Protein AF-A0A952MH93-F1 (afdb_monomer_lite)

Sequence (123 aa):
MKQVILFLSLALACGLLFTNIYNSMIDAKSWGTDIPGSIETAREYFKAVNPGNFFRIFSPNNQVLALVALVLFWKSSLSVRIYLGITLELYVLSELFTFAYFYPRNDIMFKNSLTDIDAIRKA

pLDDT: mean 95.48, std 2.48, range [84.44, 98.62]

Radius of gyration: 17.9 Å; chains: 1; bounding box: 36×24×52 Å

Foldseek 3Di:
DLVVLVVVLVVLVVVVVVVVVCCVPPVVVQCQPDPPVSLVVVLVVPVVPDVVVVCVPSLVVSLVSLVSSLVVCVVPDPVSNVVSVVVSVVSVVVVVCCVVPVPVLCCQRHPDDSPPRVSNNVD

Structure (mmCIF, N/CA/C/O backbone):
data_AF-A0A952MH93-F1
#
_entry.id   AF-A0A952MH93-F1
#
loop_
_atom_site.group_PDB
_atom_site.id
_atom_site.type_symbol
_atom_site.label_atom_id
_atom_site.label_alt_id
_atom_site.label_comp_id
_atom_site.label_asym_id
_atom_site.label_entity_id
_atom_site.label_seq_id
_atom_site.pdbx_PDB_ins_code
_atom_site.Cartn_x
_atom_site.Cartn_y
_atom_site.Cartn_z
_atom_site.occupancy
_atom_site.B_iso_or_equiv
_atom_site.auth_seq_id
_atom_site.auth_comp_id
_atom_site.auth_asym_id
_atom_site.auth_atom_id
_atom_site.pdbx_PDB_model_num
ATOM 1 N N . MET A 1 1 ? -15.213 -7.795 20.558 1.00 84.44 1 MET A N 1
ATOM 2 C CA . MET A 1 1 ? -15.491 -7.464 19.138 1.00 84.44 1 MET A CA 1
ATOM 3 C C . MET A 1 1 ? -14.754 -6.213 18.654 1.00 84.44 1 MET A C 1
ATOM 5 O O . MET A 1 1 ? -13.941 -6.351 17.758 1.00 84.44 1 MET A O 1
ATOM 9 N N . LYS A 1 2 ? -14.921 -5.022 19.257 1.00 91.94 2 LYS A N 1
ATOM 10 C CA 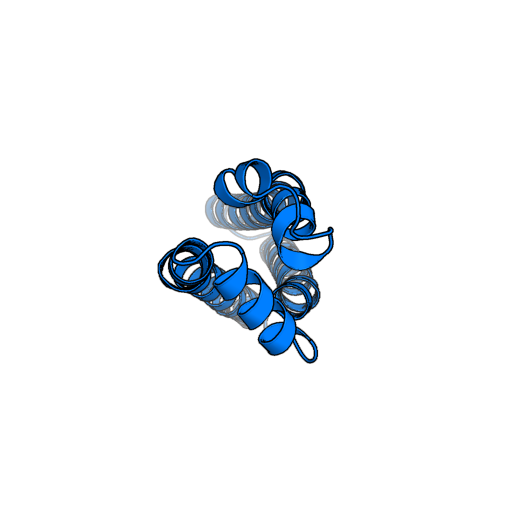. LYS A 1 2 ? -14.213 -3.799 18.799 1.00 91.94 2 LYS A CA 1
ATOM 11 C C . LYS A 1 2 ? -12.675 -3.897 18.751 1.00 91.94 2 LYS A C 1
ATOM 13 O O . LYS A 1 2 ? -12.066 -3.402 17.815 1.00 91.94 2 LYS A O 1
ATOM 18 N N . GLN A 1 3 ? -12.050 -4.587 19.711 1.00 95.88 3 GLN A N 1
ATOM 19 C CA . GLN A 1 3 ? -10.599 -4.837 19.700 1.00 95.88 3 GLN A CA 1
ATOM 20 C C . GLN A 1 3 ? -10.160 -5.724 18.527 1.00 95.88 3 GLN A C 1
ATOM 22 O O . GLN A 1 3 ? -9.091 -5.506 17.978 1.00 95.88 3 GLN A O 1
ATOM 27 N N . VAL A 1 4 ? -10.993 -6.684 18.110 1.00 97.25 4 VAL A N 1
A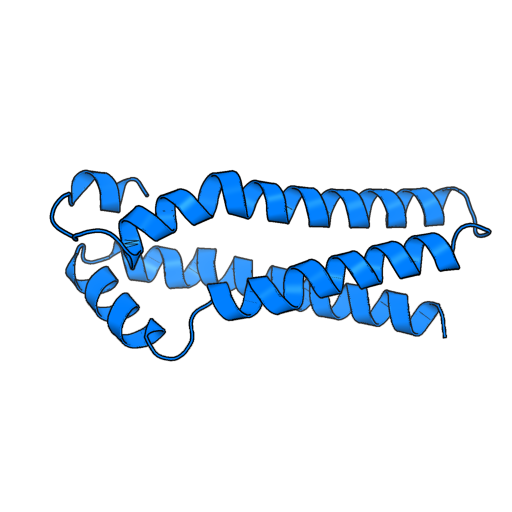TOM 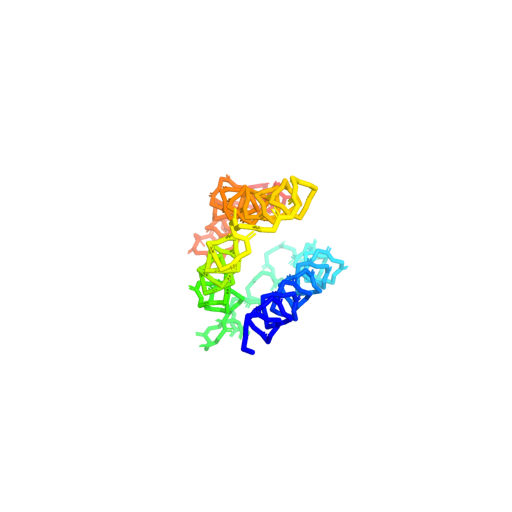28 C CA . VAL A 1 4 ? -10.694 -7.548 16.958 1.00 97.25 4 VAL A CA 1
ATOM 29 C C . VAL A 1 4 ? -10.624 -6.711 15.684 1.00 97.25 4 VAL A C 1
ATOM 31 O O . VAL A 1 4 ? -9.679 -6.854 14.925 1.00 97.25 4 VAL A O 1
ATOM 34 N N . ILE A 1 5 ? -11.562 -5.779 15.490 1.00 96.69 5 ILE A N 1
ATOM 35 C CA . ILE A 1 5 ? -11.560 -4.861 14.337 1.00 96.69 5 ILE A CA 1
ATOM 36 C C . ILE A 1 5 ? -10.303 -3.986 14.331 1.00 96.69 5 ILE A C 1
ATOM 38 O O . ILE A 1 5 ? -9.657 -3.849 13.296 1.00 96.69 5 ILE A O 1
ATOM 42 N N . LEU A 1 6 ? -9.920 -3.450 15.495 1.00 97.31 6 LEU A N 1
ATOM 43 C CA . LEU A 1 6 ? -8.686 -2.679 15.637 1.00 97.31 6 LEU A CA 1
ATOM 44 C C . LEU A 1 6 ? -7.449 -3.507 15.254 1.00 97.31 6 LEU A C 1
ATOM 46 O O . LEU A 1 6 ? -6.630 -3.051 14.461 1.00 97.31 6 LEU A O 1
ATOM 50 N N . PHE A 1 7 ? -7.323 -4.728 15.778 1.00 97.88 7 PHE A N 1
ATOM 51 C CA . PHE A 1 7 ? -6.184 -5.594 15.467 1.00 97.88 7 PHE A CA 1
ATOM 52 C C . PHE A 1 7 ? -6.176 -6.078 14.014 1.00 97.88 7 PHE A C 1
ATOM 54 O O . PHE A 1 7 ? -5.101 -6.213 13.439 1.00 97.88 7 PHE A O 1
ATOM 61 N N . LEU A 1 8 ? -7.343 -6.283 13.396 1.00 97.75 8 LEU A N 1
ATOM 62 C CA . LEU A 1 8 ? -7.442 -6.593 11.968 1.00 97.75 8 LEU A CA 1
ATOM 63 C C . LEU A 1 8 ? -6.955 -5.427 11.103 1.00 97.75 8 LEU A C 1
ATOM 65 O O . LEU A 1 8 ? -6.177 -5.652 10.179 1.00 97.75 8 LEU A O 1
ATOM 69 N N . SER A 1 9 ? -7.360 -4.192 11.425 1.00 97.62 9 SER A N 1
ATOM 70 C CA . SER A 1 9 ? -6.837 -3.000 10.744 1.00 97.62 9 SER A CA 1
ATOM 71 C C . SER A 1 9 ? -5.320 -2.899 10.909 1.00 97.62 9 SER A C 1
ATOM 73 O O . SER A 1 9 ? -4.600 -2.742 9.929 1.00 97.62 9 SER A O 1
ATOM 75 N N . LEU A 1 10 ? -4.809 -3.093 12.129 1.00 97.06 10 LEU A N 1
ATOM 76 C CA . LEU A 1 10 ? -3.371 -3.048 12.386 1.00 97.06 10 LEU A CA 1
ATOM 77 C C . LEU A 1 10 ? -2.601 -4.112 11.587 1.00 97.06 10 LEU A C 1
ATOM 79 O O . LEU A 1 10 ? -1.586 -3.798 10.971 1.00 97.06 10 LEU A O 1
ATOM 83 N N . ALA A 1 11 ? -3.089 -5.354 11.557 1.00 97.75 11 ALA A N 1
ATOM 84 C CA . ALA A 1 11 ? -2.454 -6.439 10.814 1.00 97.75 11 ALA A CA 1
ATOM 85 C C . ALA A 1 11 ? -2.407 -6.151 9.304 1.00 97.75 11 ALA A C 1
ATOM 87 O O . ALA A 1 11 ? -1.365 -6.332 8.671 1.00 97.75 11 ALA A O 1
ATOM 88 N N . LEU A 1 12 ? -3.508 -5.648 8.731 1.00 97.44 12 LEU A N 1
ATOM 89 C CA . LEU A 1 12 ? -3.550 -5.241 7.325 1.00 97.44 12 LEU A CA 1
ATOM 90 C C . LEU A 1 12 ? -2.611 -4.069 7.042 1.00 97.44 12 LEU A C 1
ATOM 92 O O . LEU A 1 12 ? -1.890 -4.096 6.046 1.00 97.44 12 LEU A O 1
ATOM 96 N N . ALA A 1 13 ? -2.565 -3.074 7.927 1.00 97.12 13 ALA A N 1
ATOM 97 C CA . ALA A 1 13 ? -1.650 -1.948 7.805 1.00 97.12 13 ALA A CA 1
ATOM 98 C C . ALA A 1 13 ? -0.180 -2.387 7.815 1.00 97.12 13 ALA A C 1
ATOM 100 O O . ALA A 1 13 ? 0.604 -1.905 7.000 1.00 97.12 13 ALA A O 1
ATOM 101 N N . CYS A 1 14 ? 0.193 -3.340 8.676 1.00 97.12 14 CYS A N 1
ATOM 102 C CA . CYS A 1 14 ? 1.528 -3.934 8.661 1.00 97.12 14 CYS A CA 1
ATOM 103 C C . CYS A 1 14 ? 1.821 -4.634 7.326 1.00 97.12 14 CYS A C 1
ATOM 105 O O . CYS A 1 14 ? 2.895 -4.433 6.764 1.00 97.12 14 CYS A O 1
ATOM 107 N N . GLY A 1 15 ? 0.874 -5.405 6.783 1.00 96.12 15 GLY A N 1
ATOM 108 C CA . GLY A 1 15 ? 1.023 -6.041 5.469 1.00 96.12 15 GLY A CA 1
ATOM 109 C C . GLY A 1 15 ? 1.245 -5.031 4.337 1.00 96.12 15 GLY A C 1
ATOM 110 O O . GLY A 1 15 ? 2.169 -5.183 3.534 1.00 96.12 15 GLY A O 1
ATOM 111 N N . LEU A 1 16 ? 0.448 -3.959 4.309 1.00 96.50 16 LEU A N 1
ATOM 112 C CA . LEU A 1 16 ? 0.604 -2.850 3.361 1.00 96.50 16 LEU A CA 1
ATOM 113 C C . LEU A 1 16 ? 1.972 -2.166 3.512 1.00 96.50 16 LEU A C 1
ATOM 115 O O . LEU A 1 16 ? 2.638 -1.891 2.514 1.00 96.50 16 LEU A O 1
ATOM 119 N N . LEU A 1 17 ? 2.419 -1.924 4.748 1.00 95.69 17 LEU A N 1
ATOM 120 C CA . LEU A 1 17 ? 3.718 -1.315 5.031 1.00 95.69 17 LEU A CA 1
ATOM 121 C C . LEU A 1 17 ? 4.874 -2.193 4.537 1.00 95.69 17 LEU A C 1
ATOM 123 O O . LEU A 1 17 ? 5.728 -1.709 3.797 1.00 95.69 17 LEU A O 1
ATOM 127 N N . PHE A 1 18 ? 4.896 -3.479 4.894 1.00 96.50 18 PHE A N 1
ATOM 128 C CA . PHE A 1 18 ? 5.971 -4.385 4.479 1.00 96.50 18 PHE A CA 1
ATOM 129 C C . PHE A 1 18 ? 6.021 -4.576 2.963 1.00 96.50 18 PHE A C 1
ATOM 131 O O . PHE A 1 18 ? 7.113 -4.635 2.403 1.00 96.50 18 PHE A O 1
ATOM 138 N N . THR A 1 19 ? 4.867 -4.589 2.290 1.00 94.88 19 THR A N 1
ATOM 139 C CA . THR A 1 19 ? 4.810 -4.634 0.821 1.00 94.88 19 THR A CA 1
ATOM 140 C C . THR A 1 19 ? 5.456 -3.388 0.209 1.00 94.88 19 THR A C 1
ATOM 142 O O . THR A 1 19 ? 6.259 -3.497 -0.711 1.00 94.88 19 THR A O 1
ATOM 145 N N . ASN A 1 20 ? 5.181 -2.198 0.753 1.00 94.56 20 ASN A N 1
ATOM 146 C CA . ASN A 1 20 ? 5.819 -0.962 0.288 1.00 94.56 20 ASN A CA 1
ATOM 147 C C . ASN A 1 20 ? 7.330 -0.936 0.554 1.00 94.56 20 ASN A C 1
ATOM 149 O O . ASN A 1 20 ? 8.093 -0.480 -0.299 1.00 94.56 20 ASN A O 1
ATOM 153 N N . ILE A 1 21 ? 7.773 -1.442 1.710 1.00 96.25 21 ILE A N 1
ATOM 154 C CA . ILE A 1 21 ? 9.202 -1.563 2.032 1.00 96.25 21 ILE A CA 1
ATOM 155 C C . ILE A 1 21 ? 9.886 -2.497 1.034 1.00 96.25 21 ILE A C 1
ATOM 157 O O . ILE A 1 21 ? 10.907 -2.123 0.460 1.00 96.25 21 ILE A O 1
ATOM 161 N N . TYR A 1 22 ? 9.307 -3.674 0.786 1.00 96.31 22 TYR A N 1
ATOM 162 C CA . TYR A 1 22 ? 9.830 -4.628 -0.187 1.00 96.31 22 TYR A CA 1
ATOM 163 C C . TYR A 1 22 ? 9.925 -4.003 -1.581 1.00 96.31 22 TYR A C 1
ATOM 165 O O . TYR A 1 22 ? 11.008 -3.991 -2.165 1.00 96.31 22 TYR A O 1
ATOM 173 N N . ASN A 1 23 ? 8.841 -3.387 -2.063 1.00 93.94 23 ASN A N 1
ATOM 174 C CA . ASN A 1 23 ? 8.822 -2.752 -3.379 1.00 93.94 23 ASN A CA 1
ATOM 175 C C . ASN A 1 23 ? 9.883 -1.646 -3.495 1.00 93.94 23 ASN A C 1
ATOM 177 O O . ASN A 1 23 ? 10.536 -1.510 -4.522 1.00 93.94 23 ASN A O 1
ATOM 181 N N . SER A 1 24 ? 10.093 -0.862 -2.436 1.00 92.44 24 SER A N 1
ATOM 182 C CA . SER A 1 24 ? 11.062 0.241 -2.448 1.00 92.44 24 SER A CA 1
ATOM 183 C C . SER A 1 24 ? 12.513 -0.241 -2.372 1.00 92.44 24 SER A C 1
ATOM 185 O O . SER A 1 24 ? 13.407 0.356 -2.969 1.00 92.44 24 SER A O 1
ATOM 187 N N . MET A 1 25 ? 12.775 -1.299 -1.602 1.00 96.19 25 MET A N 1
ATOM 188 C CA . MET A 1 25 ? 14.134 -1.791 -1.369 1.00 96.19 25 MET A CA 1
ATOM 189 C C . MET A 1 25 ? 14.616 -2.754 -2.447 1.00 96.19 25 MET A C 1
ATOM 191 O O . MET A 1 25 ? 15.816 -2.775 -2.729 1.00 96.19 25 MET A O 1
ATOM 195 N N . ILE A 1 26 ? 13.701 -3.554 -2.993 1.00 96.56 26 ILE A N 1
ATOM 196 C CA . ILE A 1 26 ? 13.992 -4.655 -3.908 1.00 96.56 26 ILE A CA 1
ATOM 197 C C . ILE A 1 26 ? 13.501 -4.290 -5.304 1.00 96.56 26 ILE A C 1
ATOM 199 O O . ILE A 1 26 ? 14.325 -3.990 -6.166 1.00 96.56 26 ILE A O 1
ATOM 203 N N . ASP A 1 27 ? 12.184 -4.225 -5.504 1.00 94.75 27 ASP A N 1
ATOM 204 C CA . ASP A 1 27 ? 11.603 -4.111 -6.844 1.00 94.75 27 ASP A CA 1
ATOM 205 C C . ASP A 1 27 ? 12.050 -2.847 -7.582 1.00 94.75 27 ASP A C 1
ATOM 207 O O . ASP A 1 27 ? 12.542 -2.937 -8.702 1.00 94.75 27 ASP A O 1
ATOM 211 N N . ALA A 1 28 ? 11.981 -1.678 -6.941 1.00 93.44 28 ALA A N 1
ATOM 212 C CA . ALA A 1 28 ? 12.387 -0.414 -7.550 1.00 93.44 28 ALA A CA 1
ATOM 213 C C . ALA A 1 28 ? 13.856 -0.433 -8.005 1.00 93.44 28 ALA A C 1
ATOM 215 O O . ALA A 1 28 ? 14.191 0.096 -9.065 1.00 93.44 28 ALA A O 1
ATOM 216 N N . LYS A 1 29 ? 14.741 -1.084 -7.238 1.00 94.31 29 LYS A N 1
ATOM 217 C CA . LYS A 1 29 ? 16.145 -1.244 -7.633 1.00 94.31 29 LYS A CA 1
ATOM 218 C C . LYS A 1 29 ? 16.280 -2.210 -8.799 1.00 94.31 29 LYS A C 1
ATOM 220 O O . LYS A 1 29 ? 16.970 -1.880 -9.755 1.00 94.31 29 LYS A O 1
ATOM 225 N N . SER A 1 30 ? 15.617 -3.363 -8.732 1.00 95.25 30 SER A N 1
ATOM 226 C CA . SER A 1 30 ? 15.620 -4.374 -9.794 1.00 95.25 30 SER A CA 1
ATOM 227 C C . SER A 1 30 ? 15.085 -3.829 -11.120 1.00 95.25 30 SER A C 1
ATOM 229 O O . SER A 1 30 ? 15.637 -4.114 -12.176 1.00 95.25 30 SER A O 1
ATOM 231 N N . TRP A 1 31 ? 14.046 -3.000 -11.083 1.00 94.81 31 TRP A N 1
ATOM 232 C CA . TRP A 1 31 ? 13.491 -2.343 -12.265 1.00 94.81 31 TRP A CA 1
ATOM 233 C C . TRP A 1 31 ? 14.442 -1.307 -12.864 1.00 94.81 31 TRP A C 1
ATOM 235 O O . TRP A 1 31 ? 14.448 -1.124 -14.077 1.00 94.81 31 TRP A O 1
ATOM 245 N N . GLY A 1 32 ? 15.275 -0.662 -12.046 1.00 92.56 32 GLY A N 1
ATOM 246 C CA . GLY A 1 32 ? 16.215 0.369 -12.486 1.00 92.56 32 GLY A CA 1
ATOM 247 C C . GLY A 1 32 ? 17.562 -0.132 -13.019 1.00 92.56 32 GLY A C 1
ATOM 248 O O . GLY A 1 32 ? 18.362 0.700 -13.446 1.00 92.56 32 GLY A O 1
ATOM 249 N N . THR A 1 33 ? 17.863 -1.439 -12.988 1.00 93.38 33 THR A N 1
ATOM 250 C CA . THR A 1 33 ? 19.219 -1.927 -13.314 1.00 93.38 33 THR A CA 1
ATOM 251 C C . THR A 1 33 ? 19.538 -2.008 -14.806 1.00 93.38 33 THR A C 1
ATOM 253 O O . THR A 1 33 ? 20.701 -1.846 -15.162 1.00 93.38 33 THR A O 1
ATOM 256 N N . ASP A 1 34 ? 18.552 -2.278 -15.669 1.00 96.00 34 ASP A N 1
ATOM 257 C CA . ASP A 1 34 ? 18.759 -2.473 -17.115 1.00 96.00 34 ASP A CA 1
ATOM 258 C C . ASP A 1 34 ? 17.572 -1.938 -17.930 1.00 96.00 34 ASP A C 1
ATOM 260 O O . ASP A 1 34 ? 16.687 -2.677 -18.343 1.00 96.00 34 ASP A O 1
ATOM 264 N N . ILE A 1 35 ? 17.503 -0.623 -18.127 1.00 95.25 35 ILE A N 1
ATOM 265 C CA . ILE A 1 35 ? 16.358 0.014 -18.792 1.00 95.25 35 ILE A CA 1
ATOM 266 C C . ILE A 1 35 ? 16.557 -0.009 -20.325 1.00 95.25 35 ILE A C 1
ATOM 268 O O . ILE A 1 35 ? 17.575 0.514 -20.786 1.00 95.25 35 ILE A O 1
ATOM 272 N N . PRO A 1 36 ? 15.590 -0.514 -21.130 1.00 95.75 36 PRO A N 1
ATOM 273 C CA . PRO A 1 36 ? 14.225 -0.902 -20.744 1.00 95.75 36 PRO A CA 1
ATOM 274 C C . PRO A 1 36 ? 14.020 -2.398 -20.431 1.00 95.75 36 PRO A C 1
ATOM 276 O O . PRO A 1 36 ? 12.924 -2.767 -20.010 1.00 95.75 36 PRO A O 1
ATOM 279 N N . GLY A 1 37 ? 15.024 -3.259 -20.617 1.00 97.38 37 GLY A N 1
ATOM 280 C CA . GLY A 1 37 ? 14.883 -4.721 -20.522 1.00 97.38 37 GLY A CA 1
ATOM 281 C C . GLY A 1 37 ? 14.348 -5.244 -19.178 1.00 97.38 37 GLY A C 1
ATOM 282 O O . GLY A 1 37 ? 13.482 -6.124 -19.145 1.00 97.38 37 GLY A O 1
ATOM 283 N N . SER A 1 38 ? 14.785 -4.673 -18.054 1.00 96.81 38 SER A N 1
ATOM 284 C CA . SER A 1 38 ? 14.282 -4.988 -16.708 1.00 96.81 38 SER A CA 1
ATOM 285 C C . SER A 1 38 ? 12.800 -4.642 -16.551 1.00 96.81 38 SER A C 1
ATOM 287 O O . SER A 1 38 ? 12.048 -5.389 -15.922 1.00 96.81 38 SER A O 1
ATOM 289 N N . ILE A 1 39 ? 12.358 -3.538 -17.158 1.00 97.12 39 ILE A N 1
ATOM 290 C CA . ILE A 1 39 ? 10.963 -3.096 -17.147 1.00 97.12 39 ILE A CA 1
ATOM 291 C C . ILE A 1 39 ? 10.099 -3.998 -18.033 1.00 97.12 39 ILE A C 1
ATOM 293 O O . ILE A 1 39 ? 9.007 -4.384 -17.617 1.00 97.12 39 ILE A O 1
ATOM 297 N N . GLU A 1 40 ? 10.581 -4.386 -19.216 1.00 97.00 40 GLU A N 1
ATOM 298 C CA . GLU A 1 40 ? 9.897 -5.362 -20.080 1.00 97.00 40 GLU A CA 1
ATOM 299 C C . GLU A 1 40 ? 9.699 -6.698 -19.364 1.00 97.00 40 GLU A C 1
ATOM 301 O O . GLU A 1 40 ? 8.591 -7.236 -19.327 1.00 97.00 40 GLU A O 1
ATOM 306 N N . THR A 1 41 ? 10.753 -7.185 -18.708 1.00 96.88 41 THR A N 1
ATOM 307 C CA . THR A 1 41 ? 10.707 -8.422 -17.922 1.00 96.88 41 THR A CA 1
ATOM 308 C C . THR A 1 41 ? 9.686 -8.320 -16.787 1.00 96.88 41 THR A C 1
ATOM 310 O O . THR A 1 41 ? 8.873 -9.225 -16.589 1.00 96.88 41 THR A O 1
ATOM 313 N N . ALA A 1 42 ? 9.672 -7.196 -16.064 1.00 96.06 42 ALA A N 1
ATOM 314 C CA . ALA A 1 42 ? 8.703 -6.952 -15.002 1.00 96.06 42 ALA A CA 1
ATOM 315 C C . ALA A 1 42 ? 7.258 -6.870 -15.531 1.00 96.06 42 ALA A C 1
ATOM 317 O O . ALA A 1 42 ? 6.350 -7.398 -14.888 1.00 96.06 42 ALA A O 1
ATOM 318 N N . ARG A 1 43 ? 7.023 -6.267 -16.707 1.00 95.75 43 ARG A N 1
ATOM 319 C CA . ARG A 1 43 ? 5.692 -6.235 -17.346 1.00 95.75 43 ARG A CA 1
ATOM 320 C C . ARG A 1 43 ? 5.175 -7.639 -17.644 1.00 95.75 43 ARG A C 1
ATOM 322 O O . ARG A 1 43 ? 4.014 -7.920 -17.351 1.00 95.75 43 ARG A O 1
ATOM 329 N N . GLU A 1 44 ? 6.021 -8.518 -18.177 1.00 96.56 44 GLU A N 1
ATOM 330 C CA . GLU A 1 44 ? 5.625 -9.907 -18.434 1.00 96.56 44 GLU A CA 1
ATOM 331 C C . GLU A 1 44 ? 5.377 -10.681 -17.132 1.00 96.56 44 GLU A C 1
ATOM 333 O O . GLU A 1 44 ? 4.382 -11.401 -17.038 1.00 96.56 44 GLU A O 1
ATOM 338 N N . TYR A 1 45 ? 6.189 -10.468 -16.090 1.00 95.19 45 TYR A N 1
ATOM 339 C CA . TYR A 1 45 ? 5.952 -11.059 -14.766 1.00 95.19 45 TYR A CA 1
ATOM 340 C C . TYR A 1 45 ? 4.608 -10.615 -14.154 1.00 95.19 45 TYR A C 1
ATOM 342 O O . TYR A 1 45 ? 3.843 -11.434 -13.643 1.00 95.19 45 TYR A O 1
ATOM 350 N N . PHE A 1 46 ? 4.271 -9.327 -14.257 1.00 94.62 46 PHE A N 1
ATOM 351 C CA . PHE A 1 46 ? 3.069 -8.734 -13.659 1.00 94.62 46 PHE A CA 1
ATOM 352 C C . PHE A 1 46 ? 1.791 -8.846 -14.505 1.00 94.62 46 PHE A C 1
ATOM 354 O O . PHE A 1 46 ? 0.739 -8.318 -14.127 1.00 94.62 46 PHE A O 1
ATOM 361 N N . LYS A 1 47 ? 1.848 -9.548 -15.638 1.00 93.31 47 LYS A N 1
ATOM 362 C CA . LYS A 1 47 ? 0.737 -9.677 -16.592 1.00 93.31 47 LYS A CA 1
ATOM 363 C C . LYS A 1 47 ? -0.482 -10.394 -16.014 1.00 93.31 47 LYS A C 1
ATOM 365 O O . LYS A 1 47 ? -1.612 -10.029 -16.324 1.00 93.31 47 LYS A O 1
ATOM 370 N N . ALA A 1 48 ? -0.254 -11.399 -15.167 1.00 93.94 48 ALA A N 1
ATOM 371 C CA . ALA A 1 48 ? -1.323 -12.157 -14.519 1.00 93.94 48 ALA A CA 1
ATOM 372 C C . ALA A 1 48 ? -1.804 -11.486 -13.223 1.00 93.94 48 ALA A C 1
ATOM 374 O O . ALA A 1 48 ? -3.003 -11.296 -13.016 1.00 93.94 48 ALA A O 1
ATOM 375 N N . VAL A 1 49 ? -0.869 -11.111 -12.345 1.00 91.50 49 VAL A N 1
ATOM 376 C CA . VAL A 1 49 ? -1.145 -10.443 -11.069 1.00 91.50 49 VAL A CA 1
ATOM 377 C C . VAL A 1 49 ? -0.075 -9.388 -10.838 1.00 91.50 49 VAL A C 1
ATOM 379 O O . VAL A 1 49 ? 1.106 -9.650 -11.035 1.00 91.50 49 VAL A O 1
ATOM 382 N N . ASN A 1 50 ? -0.486 -8.202 -10.396 1.00 91.50 50 ASN A N 1
ATOM 383 C CA . ASN A 1 50 ? 0.421 -7.092 -10.126 1.00 91.50 50 ASN A CA 1
ATOM 384 C C . ASN A 1 50 ? 0.138 -6.449 -8.757 1.00 91.50 50 ASN A C 1
ATOM 386 O O . ASN A 1 50 ? -0.976 -6.590 -8.234 1.00 91.50 50 ASN A O 1
ATOM 390 N N . PRO A 1 51 ? 1.104 -5.699 -8.190 1.00 90.56 51 PRO A N 1
ATOM 391 C CA . PRO A 1 51 ? 0.929 -5.017 -6.909 1.00 90.56 51 PRO A CA 1
ATOM 392 C C . PRO A 1 51 ? -0.281 -4.074 -6.881 1.00 90.56 51 PRO A C 1
ATOM 394 O O . PRO A 1 51 ? -0.942 -3.941 -5.854 1.00 90.56 51 PRO A O 1
ATOM 397 N N . GLY A 1 52 ? -0.633 -3.459 -8.013 1.00 89.69 52 GLY A N 1
ATOM 398 C CA . GLY A 1 52 ? -1.807 -2.592 -8.121 1.00 89.69 52 GLY A CA 1
ATOM 399 C C . GLY A 1 52 ? -3.118 -3.306 -7.777 1.00 89.69 52 GLY A C 1
ATOM 400 O O . GLY A 1 52 ? -3.964 -2.723 -7.101 1.00 89.69 52 GLY A O 1
ATOM 401 N N . ASN A 1 53 ? -3.274 -4.574 -8.170 1.00 91.38 53 ASN A N 1
ATOM 402 C CA . ASN A 1 53 ? -4.447 -5.380 -7.810 1.00 91.38 53 ASN A CA 1
ATOM 403 C C . ASN A 1 53 ? -4.529 -5.606 -6.293 1.00 91.38 53 ASN A C 1
ATOM 405 O O . ASN A 1 53 ? -5.607 -5.488 -5.714 1.00 91.38 53 ASN A O 1
ATOM 409 N N . PHE A 1 54 ? -3.390 -5.875 -5.646 1.00 92.81 54 PHE A N 1
ATOM 410 C CA . PHE A 1 54 ? -3.303 -6.031 -4.194 1.00 92.81 54 PHE A CA 1
ATOM 411 C C . PHE A 1 54 ? -3.718 -4.739 -3.473 1.00 92.81 54 PHE A C 1
ATOM 413 O O . PHE A 1 54 ? -4.661 -4.746 -2.681 1.00 92.81 54 PHE A O 1
ATOM 420 N N . PHE A 1 55 ? -3.089 -3.604 -3.791 1.00 93.56 55 PHE A N 1
ATOM 421 C CA . PHE A 1 55 ? -3.369 -2.344 -3.094 1.00 93.56 55 PHE A CA 1
ATOM 422 C C . PHE A 1 55 ? -4.810 -1.856 -3.292 1.00 93.56 55 PHE A C 1
ATOM 424 O O . PHE A 1 55 ? -5.416 -1.401 -2.326 1.00 93.56 55 PHE A O 1
ATOM 431 N N . ARG A 1 56 ? -5.401 -2.023 -4.485 1.00 92.38 56 ARG A N 1
ATOM 432 C CA . ARG A 1 56 ? -6.809 -1.657 -4.750 1.00 92.38 56 ARG A CA 1
ATOM 433 C C . ARG A 1 56 ? -7.816 -2.415 -3.889 1.00 92.38 56 ARG A C 1
ATOM 435 O O . ARG A 1 56 ? -8.911 -1.913 -3.667 1.00 92.38 56 ARG A O 1
ATOM 442 N N . ILE A 1 57 ? -7.465 -3.612 -3.428 1.00 94.81 57 ILE A N 1
ATOM 443 C CA . ILE A 1 57 ? -8.321 -4.407 -2.549 1.00 94.81 57 ILE A CA 1
ATOM 444 C C . ILE A 1 57 ? -8.007 -4.072 -1.092 1.00 94.81 57 ILE A C 1
ATOM 446 O O . ILE A 1 57 ? -8.904 -3.732 -0.327 1.00 94.81 57 ILE A O 1
ATOM 450 N N . PHE A 1 58 ? -6.746 -4.163 -0.676 1.00 96.19 58 PHE A N 1
ATOM 451 C CA . PHE A 1 58 ? -6.415 -4.129 0.749 1.00 96.19 58 PHE A CA 1
ATOM 452 C C . PHE A 1 58 ? -6.334 -2.714 1.340 1.00 96.19 58 PHE A C 1
ATOM 454 O O . PHE A 1 58 ? -6.683 -2.551 2.509 1.00 96.19 58 PHE A O 1
ATOM 461 N N . SER A 1 59 ? -5.943 -1.689 0.566 1.00 95.94 59 SER A N 1
ATOM 462 C CA . SER A 1 59 ? -5.863 -0.303 1.068 1.00 95.94 59 SER A CA 1
ATOM 463 C C . SER A 1 59 ? -7.240 0.249 1.471 1.00 95.94 59 SER A C 1
ATOM 465 O O . SER A 1 59 ? -7.398 0.607 2.645 1.00 95.94 59 SER A O 1
ATOM 467 N N . PRO A 1 60 ? -8.279 0.218 0.607 1.00 96.12 60 PRO A N 1
ATOM 468 C CA . PRO A 1 60 ? -9.593 0.746 0.979 1.00 96.12 60 PRO A CA 1
ATOM 469 C C . PRO A 1 60 ? -10.236 -0.046 2.121 1.00 96.12 60 PRO A C 1
ATOM 471 O O . PRO A 1 60 ? -10.815 0.531 3.039 1.00 96.12 60 PRO A O 1
ATOM 474 N N . ASN A 1 61 ? -10.082 -1.376 2.120 1.00 97.31 61 ASN A N 1
ATOM 475 C CA . ASN A 1 61 ? -10.597 -2.223 3.197 1.00 97.31 61 ASN A CA 1
ATOM 476 C C . ASN A 1 61 ? -9.948 -1.895 4.550 1.00 97.31 61 ASN A C 1
ATOM 478 O O . ASN A 1 61 ? -10.639 -1.848 5.569 1.00 97.31 61 ASN A O 1
ATOM 482 N N . ASN A 1 62 ? -8.640 -1.616 4.577 1.00 98.12 62 ASN A N 1
ATOM 483 C CA . ASN A 1 62 ? -7.971 -1.193 5.803 1.00 98.12 62 ASN A CA 1
ATOM 484 C C . ASN A 1 62 ? -8.471 0.178 6.294 1.00 98.12 62 ASN A C 1
ATOM 486 O O . ASN A 1 62 ? -8.687 0.354 7.492 1.00 98.12 62 ASN A O 1
ATOM 490 N N . GLN A 1 63 ? -8.723 1.131 5.392 1.00 98.06 63 GLN A N 1
ATOM 491 C CA . GLN A 1 63 ? -9.300 2.431 5.760 1.00 98.06 63 GLN A CA 1
ATOM 492 C C . GLN A 1 63 ? -10.712 2.293 6.341 1.00 98.06 63 GLN A C 1
ATOM 494 O O . GLN A 1 63 ? -11.023 2.915 7.356 1.00 98.06 63 GLN A O 1
ATOM 499 N N . VAL A 1 64 ? -11.552 1.431 5.757 1.00 98.38 64 VAL A N 1
ATOM 500 C CA . VAL A 1 64 ? -12.883 1.125 6.304 1.00 98.38 64 VAL A CA 1
ATOM 501 C C . VAL A 1 64 ? -12.763 0.536 7.709 1.00 98.38 64 VAL A C 1
ATOM 503 O O . VAL A 1 64 ? -13.467 0.977 8.617 1.00 98.38 64 VAL A O 1
ATOM 506 N N . LEU A 1 65 ? -11.848 -0.411 7.933 1.00 98.31 65 LEU A N 1
ATOM 507 C CA . LEU A 1 65 ? -11.623 -0.979 9.265 1.00 98.31 65 LEU A CA 1
ATOM 508 C C . LEU A 1 65 ? -11.119 0.068 10.266 1.00 98.31 65 LEU A C 1
ATOM 510 O O . LEU A 1 65 ? -11.587 0.079 11.406 1.00 98.31 65 LEU A O 1
ATOM 514 N N . ALA A 1 66 ? -10.229 0.971 9.850 1.00 98.31 66 ALA A N 1
ATOM 515 C CA . ALA A 1 66 ? -9.747 2.073 10.681 1.00 98.31 66 ALA A CA 1
ATOM 516 C C . ALA A 1 66 ? -10.878 3.048 11.053 1.00 98.31 66 ALA A C 1
ATOM 518 O O . ALA A 1 66 ? -11.008 3.431 12.218 1.00 98.31 66 ALA A O 1
ATOM 519 N N . LEU A 1 67 ? -11.754 3.386 10.101 1.00 98.62 67 LEU A N 1
ATOM 520 C CA . LEU A 1 67 ? -12.936 4.213 10.348 1.00 98.62 67 LEU A CA 1
ATOM 521 C C . LEU A 1 67 ? -13.911 3.529 11.313 1.00 98.62 67 LEU A C 1
ATOM 523 O O . LEU A 1 67 ? -14.360 4.142 12.283 1.00 98.62 67 LEU A O 1
ATOM 527 N N . VAL A 1 68 ? -14.213 2.247 11.094 1.00 98.44 68 VAL A N 1
ATOM 528 C CA . VAL A 1 68 ? -15.077 1.473 11.995 1.00 98.44 68 VAL A CA 1
ATOM 529 C C . VAL A 1 68 ? -14.456 1.395 13.391 1.00 98.44 68 VAL A C 1
ATOM 531 O O . VAL A 1 68 ? -15.166 1.572 14.382 1.00 98.44 68 VAL A O 1
ATOM 534 N N . ALA A 1 69 ? -13.139 1.199 13.503 1.00 98.12 69 ALA A N 1
ATOM 535 C CA . ALA A 1 69 ? -12.445 1.241 14.785 1.00 98.12 69 ALA A CA 1
ATOM 536 C C . ALA A 1 69 ? -12.611 2.611 15.466 1.00 98.12 69 ALA A C 1
ATOM 538 O O . ALA A 1 69 ? -13.014 2.663 16.628 1.00 98.12 69 ALA A O 1
ATOM 539 N N . LEU A 1 70 ? -12.397 3.721 14.755 1.00 98.38 70 LEU A N 1
ATOM 540 C CA . LEU A 1 70 ? -12.594 5.067 15.301 1.00 98.38 70 LEU A CA 1
ATOM 541 C C . LEU A 1 70 ? -14.023 5.274 15.832 1.00 98.38 70 LEU A C 1
ATOM 543 O O . LEU A 1 70 ? -14.199 5.754 16.954 1.00 98.38 70 LEU A O 1
ATOM 547 N N . VAL A 1 71 ? -15.040 4.852 15.074 1.00 98.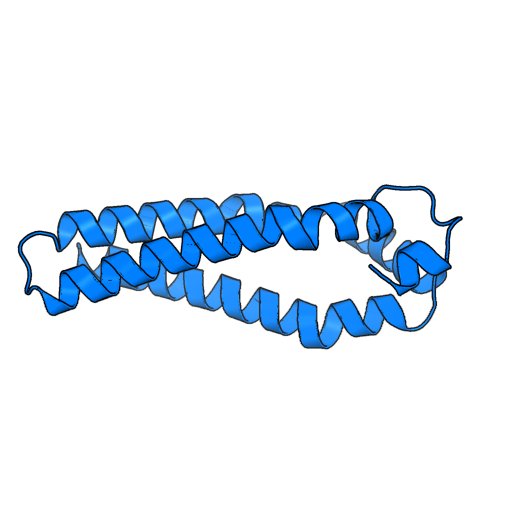44 71 VAL A N 1
ATOM 548 C CA . VAL A 1 71 ? -16.454 4.951 15.479 1.00 98.44 71 VAL A CA 1
ATOM 549 C C . VAL A 1 71 ? -16.743 4.095 16.717 1.00 98.44 71 VAL A C 1
ATOM 551 O O . VAL A 1 71 ? -17.345 4.573 17.680 1.00 98.44 71 VAL A O 1
ATOM 554 N N . LEU A 1 72 ? -16.275 2.844 16.752 1.00 98.00 72 LEU A N 1
ATOM 555 C CA . LEU A 1 72 ? -16.503 1.935 17.884 1.00 98.00 72 LEU A CA 1
ATOM 556 C C . LEU A 1 72 ? -15.803 2.382 19.176 1.00 98.00 72 LEU A C 1
ATOM 558 O O . LEU A 1 72 ? -16.253 2.049 20.277 1.00 98.00 72 LEU A O 1
ATOM 562 N N . PHE A 1 73 ? -14.703 3.126 19.059 1.00 97.94 73 PHE A N 1
ATOM 563 C CA . PHE A 1 73 ? -13.965 3.698 20.186 1.00 97.94 73 PHE A CA 1
ATOM 564 C C . PHE A 1 73 ? -14.291 5.187 20.425 1.00 97.94 73 PHE A C 1
ATOM 566 O O . PHE A 1 73 ? -13.644 5.840 21.243 1.00 97.94 73 PHE A O 1
ATOM 573 N N . TRP A 1 74 ? -15.352 5.729 19.813 1.00 97.50 74 TRP A N 1
ATOM 574 C CA . TRP A 1 74 ? -15.716 7.151 19.922 1.00 97.50 74 TRP A CA 1
ATOM 575 C C . TRP A 1 74 ? -16.107 7.616 21.334 1.00 97.50 74 TRP A C 1
ATOM 577 O O . TRP A 1 74 ? -16.063 8.802 21.652 1.00 97.50 74 TRP A O 1
ATOM 587 N N . LYS A 1 75 ? -16.512 6.696 22.212 1.00 96.88 75 LYS A N 1
ATOM 588 C CA . LYS A 1 75 ? -16.807 6.995 23.625 1.00 96.88 75 LYS A CA 1
ATOM 589 C C . LYS A 1 75 ? -15.632 6.680 24.562 1.00 96.88 75 LYS A C 1
ATOM 591 O O . LYS A 1 75 ? -15.790 6.744 25.775 1.00 96.88 75 LYS A O 1
ATOM 596 N N . SER A 1 76 ? -14.472 6.301 24.021 1.00 96.50 76 SER A N 1
ATOM 597 C CA . SER A 1 76 ? -13.241 6.078 24.790 1.00 96.50 76 SER A CA 1
ATOM 598 C C . SER A 1 76 ? -12.508 7.393 25.089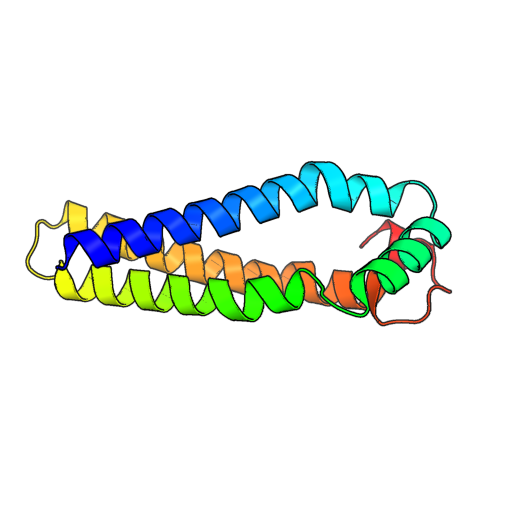 1.00 96.50 76 SER A C 1
ATOM 600 O O . SER A 1 76 ? -12.991 8.482 24.768 1.00 96.50 76 SER A O 1
ATOM 602 N N . SER A 1 77 ? -11.349 7.304 25.750 1.00 97.38 77 SER A N 1
ATOM 603 C CA . SER A 1 77 ? -10.558 8.478 26.127 1.00 97.38 77 SER A CA 1
ATOM 604 C C . SER A 1 77 ? -10.190 9.343 24.914 1.00 97.38 77 SER A C 1
ATOM 606 O O . SER A 1 77 ? -10.132 8.876 23.773 1.00 97.38 77 SER A O 1
ATOM 608 N N . LEU A 1 78 ? -9.937 10.633 25.157 1.00 97.38 78 LEU A N 1
ATOM 609 C CA . LEU A 1 78 ? -9.531 11.573 24.109 1.00 97.38 78 LEU A CA 1
ATOM 610 C C . LEU A 1 78 ? -8.296 11.078 23.342 1.00 97.38 78 LEU A C 1
ATOM 612 O O . LEU A 1 78 ? -8.307 11.099 22.117 1.00 97.38 78 LEU A O 1
ATOM 616 N N . SER A 1 79 ? -7.292 10.551 24.047 1.00 98.12 79 SER A N 1
ATOM 617 C CA . SER A 1 79 ? -6.071 10.021 23.433 1.00 98.12 79 SER A CA 1
ATOM 618 C C . SER A 1 79 ? -6.358 8.893 22.442 1.00 98.12 79 SER A C 1
ATOM 620 O O . SER A 1 79 ? -5.837 8.917 21.334 1.00 98.12 79 SER A O 1
ATOM 622 N N . VAL A 1 80 ? -7.235 7.940 22.791 1.00 97.62 80 VAL A N 1
ATOM 623 C CA . VAL A 1 80 ? -7.603 6.835 21.886 1.00 97.62 80 VAL A CA 1
ATOM 624 C C . VAL A 1 80 ? -8.242 7.371 20.606 1.00 97.62 80 VAL A C 1
ATOM 626 O O . VAL A 1 80 ? -7.890 6.935 19.515 1.00 97.62 80 VAL A O 1
ATOM 629 N N . ARG A 1 81 ? -9.144 8.349 20.723 1.00 97.62 81 ARG A N 1
ATOM 630 C CA . ARG A 1 81 ? -9.803 8.958 19.559 1.00 97.62 81 ARG A CA 1
ATOM 631 C C . ARG A 1 81 ? -8.822 9.688 18.655 1.00 97.62 81 ARG A C 1
ATOM 633 O O . ARG A 1 81 ? -8.900 9.526 17.445 1.00 97.62 81 ARG A O 1
ATOM 640 N N . ILE A 1 82 ? -7.899 10.452 19.240 1.00 98.31 82 ILE A N 1
ATOM 641 C CA . ILE A 1 82 ? -6.863 11.167 18.487 1.00 98.31 82 ILE A CA 1
ATOM 642 C C . ILE A 1 82 ? -5.977 10.171 17.737 1.00 98.31 82 ILE A C 1
ATOM 644 O O . ILE A 1 82 ? -5.791 10.325 16.536 1.00 98.31 82 ILE A O 1
ATOM 648 N N . TYR A 1 83 ? -5.491 9.116 18.396 1.00 98.38 83 TYR A N 1
ATOM 649 C CA . TYR A 1 83 ? -4.633 8.130 17.733 1.00 98.38 83 TYR A CA 1
ATOM 650 C C . TYR A 1 83 ? -5.338 7.398 16.591 1.00 98.38 83 TYR A C 1
ATOM 652 O O . TYR A 1 83 ? -4.751 7.229 15.524 1.00 98.38 83 TYR A O 1
ATOM 660 N N . LEU A 1 84 ? -6.598 6.998 16.778 1.00 98.31 84 LEU A N 1
ATOM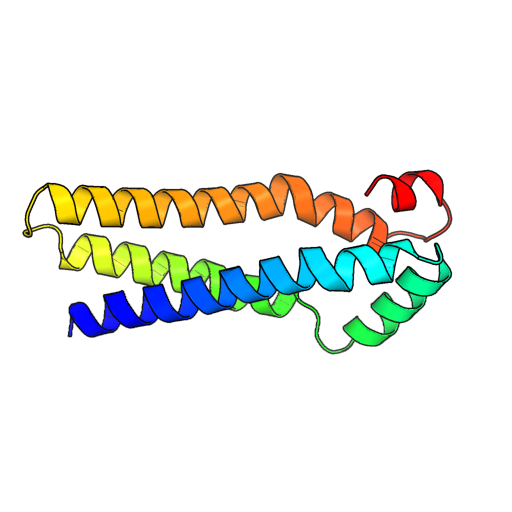 661 C CA . LEU A 1 84 ? -7.374 6.354 15.716 1.00 98.31 84 LEU A CA 1
ATOM 662 C C . LEU A 1 84 ? -7.708 7.327 14.576 1.00 98.31 84 LEU A C 1
ATOM 664 O O . LEU A 1 84 ? -7.673 6.929 13.415 1.00 98.31 84 LEU A O 1
ATOM 668 N N . GLY A 1 85 ? -7.972 8.598 14.894 1.00 98.50 85 GLY A N 1
ATOM 669 C CA . GLY A 1 85 ? -8.179 9.660 13.909 1.00 98.50 85 GLY A CA 1
ATOM 670 C C . GLY A 1 85 ? -6.942 9.900 13.045 1.00 98.50 85 GLY A C 1
ATOM 671 O O . GLY A 1 85 ? -7.033 9.818 11.825 1.00 98.50 85 GLY A O 1
ATOM 672 N N . ILE A 1 86 ? -5.778 10.090 13.675 1.00 98.50 86 ILE A N 1
ATOM 673 C CA . ILE A 1 86 ? -4.490 10.251 12.979 1.00 98.50 86 ILE A CA 1
ATOM 674 C C . ILE A 1 86 ? -4.170 9.007 12.143 1.00 98.50 86 ILE A C 1
ATOM 676 O O . ILE A 1 86 ? -3.703 9.124 11.017 1.00 98.50 86 ILE A O 1
ATOM 680 N N . THR A 1 87 ? -4.441 7.807 12.662 1.00 97.75 87 THR A N 1
ATOM 681 C CA . THR A 1 87 ? -4.220 6.556 11.917 1.00 97.75 87 THR A CA 1
ATOM 682 C C . THR A 1 87 ? -5.032 6.528 10.621 1.00 97.75 87 THR A C 1
ATOM 684 O O . THR A 1 87 ? -4.480 6.243 9.560 1.00 97.75 87 THR A O 1
ATOM 687 N N . LEU A 1 88 ? -6.326 6.859 10.691 1.00 98.56 88 LEU A N 1
ATOM 688 C CA . LEU A 1 88 ? -7.186 6.936 9.510 1.00 98.56 88 LEU A CA 1
ATOM 689 C C . LEU A 1 88 ? -6.690 8.002 8.524 1.00 98.56 88 LEU A C 1
ATOM 691 O O . LEU A 1 88 ? -6.588 7.724 7.332 1.00 98.56 88 LEU A O 1
ATOM 695 N N . GLU A 1 89 ? -6.345 9.192 9.019 1.00 98.44 89 GLU A N 1
ATOM 696 C CA . GLU A 1 89 ? -5.804 10.280 8.200 1.00 98.44 89 GLU A CA 1
ATOM 697 C C . GLU A 1 89 ? -4.528 9.854 7.463 1.00 98.44 89 GLU A C 1
ATOM 699 O O . GLU A 1 89 ? -4.432 10.025 6.251 1.00 98.44 89 GLU A O 1
ATOM 704 N N . LEU A 1 90 ? -3.578 9.218 8.154 1.00 98.00 90 LEU A N 1
ATOM 705 C CA . LEU A 1 90 ? -2.340 8.727 7.546 1.00 98.00 90 LEU A CA 1
ATOM 706 C C . LEU A 1 90 ? -2.591 7.657 6.477 1.00 98.00 90 LEU A C 1
ATOM 708 O O . LEU A 1 90 ? -1.904 7.652 5.455 1.00 98.00 90 LEU A O 1
ATOM 712 N N . TYR A 1 91 ? -3.570 6.768 6.670 1.00 97.31 91 TYR A N 1
ATOM 713 C CA . TYR A 1 91 ? -3.926 5.777 5.647 1.00 97.31 91 TYR A CA 1
ATOM 714 C C . TYR A 1 91 ? -4.503 6.440 4.394 1.00 97.31 91 TYR A C 1
ATOM 716 O O . TYR A 1 91 ? -4.103 6.087 3.286 1.00 97.31 91 TYR A O 1
ATOM 724 N N . VAL A 1 92 ? -5.373 7.440 4.560 1.00 97.62 92 VAL A N 1
ATOM 725 C CA . VAL A 1 92 ? -5.921 8.215 3.436 1.00 97.62 92 VAL A CA 1
ATOM 726 C C . VAL A 1 92 ? -4.814 8.997 2.724 1.00 97.62 92 VAL A C 1
ATOM 728 O O . VAL A 1 92 ? -4.710 8.947 1.500 1.00 97.62 92 VAL A O 1
ATOM 731 N N . LEU A 1 93 ? -3.936 9.676 3.467 1.00 97.25 93 LEU A N 1
ATOM 732 C CA . LEU A 1 93 ? -2.812 10.421 2.892 1.00 97.25 93 LEU A CA 1
ATOM 733 C C . LEU A 1 93 ? -1.836 9.510 2.138 1.00 97.25 93 LEU A C 1
ATOM 735 O O . LEU A 1 93 ? -1.335 9.894 1.083 1.00 97.25 93 LEU A O 1
ATOM 739 N N . SER A 1 94 ? -1.588 8.294 2.632 1.00 94.56 94 SER A N 1
ATOM 740 C CA . SER A 1 94 ? -0.760 7.301 1.938 1.00 94.56 94 SER A CA 1
ATOM 741 C C . SER A 1 94 ? -1.368 6.882 0.594 1.00 94.56 94 SER A C 1
ATOM 743 O O . SER A 1 94 ? -0.651 6.736 -0.401 1.00 94.56 94 SER A O 1
ATOM 745 N N . GLU A 1 95 ? -2.689 6.742 0.527 1.00 93.94 95 GLU A N 1
ATOM 746 C CA . GLU A 1 95 ? -3.383 6.434 -0.720 1.00 93.94 95 GLU A CA 1
ATOM 747 C C . GLU A 1 95 ? -3.383 7.624 -1.690 1.00 93.94 95 GLU A C 1
ATOM 749 O O . GLU A 1 95 ? -3.088 7.457 -2.875 1.00 93.94 95 GLU A O 1
ATOM 754 N N . LEU A 1 96 ? -3.597 8.845 -1.193 1.00 96.00 96 LEU A N 1
ATOM 755 C CA . LEU A 1 96 ? -3.464 10.061 -2.001 1.00 96.00 96 LEU A CA 1
ATOM 756 C C . LEU A 1 96 ? -2.050 10.210 -2.571 1.00 96.00 96 LEU A C 1
ATOM 758 O O . LEU A 1 96 ? -1.893 10.507 -3.756 1.00 96.00 96 LEU A O 1
ATOM 762 N N . PHE A 1 97 ? -1.021 9.939 -1.765 1.00 94.62 97 PHE A N 1
ATOM 763 C CA . PHE A 1 97 ? 0.360 9.893 -2.237 1.00 94.62 97 PHE A CA 1
ATOM 764 C C . PHE A 1 97 ? 0.541 8.832 -3.327 1.00 94.62 97 PHE A C 1
ATOM 766 O O . PHE A 1 97 ? 1.217 9.077 -4.322 1.00 94.62 97 PHE A O 1
ATOM 773 N N . THR A 1 98 ? -0.125 7.684 -3.207 1.00 92.75 98 THR A N 1
ATOM 774 C CA . THR A 1 98 ? -0.084 6.635 -4.232 1.00 92.75 98 THR A CA 1
ATOM 775 C C . THR A 1 98 ? -0.657 7.096 -5.566 1.00 92.75 98 THR A C 1
ATOM 777 O O . THR A 1 98 ? -0.027 6.891 -6.607 1.00 92.75 98 THR A O 1
ATOM 780 N N . PHE A 1 99 ? -1.803 7.773 -5.555 1.00 93.12 99 PHE A N 1
ATOM 781 C CA . PHE A 1 99 ? -2.389 8.324 -6.775 1.00 93.12 99 PHE A CA 1
ATOM 782 C C . PHE A 1 99 ? -1.568 9.474 -7.360 1.00 93.12 99 PHE A C 1
ATOM 784 O O . PHE A 1 99 ? -1.401 9.547 -8.574 1.00 93.12 99 PHE A O 1
ATOM 791 N N . ALA A 1 100 ? -1.034 10.359 -6.519 1.00 96.25 100 ALA A N 1
ATOM 792 C CA . ALA A 1 100 ? -0.292 11.529 -6.977 1.00 96.25 100 ALA A CA 1
ATOM 793 C C . ALA A 1 100 ? 1.124 11.186 -7.466 1.00 96.25 100 ALA A C 1
ATOM 795 O O . ALA A 1 100 ? 1.627 11.803 -8.402 1.00 96.25 100 ALA A O 1
ATOM 796 N N . TYR A 1 101 ? 1.779 10.215 -6.827 1.00 94.19 101 TYR A N 1
ATOM 797 C CA . TYR A 1 101 ? 3.185 9.907 -7.063 1.00 94.19 101 TYR A CA 1
ATOM 798 C C . TYR A 1 101 ? 3.377 8.621 -7.867 1.00 94.19 101 TYR A C 1
ATOM 800 O O . TYR A 1 101 ? 4.027 8.655 -8.913 1.00 94.19 101 TYR A O 1
ATOM 808 N N . PHE A 1 102 ? 2.821 7.497 -7.403 1.00 92.88 102 PHE A N 1
ATOM 809 C CA . PHE A 1 102 ? 3.111 6.178 -7.973 1.00 92.88 102 PHE A CA 1
ATOM 810 C C . PHE A 1 102 ? 2.328 5.886 -9.252 1.00 92.88 102 PHE A C 1
ATOM 812 O O . PHE A 1 102 ? 2.891 5.309 -10.175 1.00 92.88 102 PHE A O 1
ATOM 819 N N . TYR A 1 103 ? 1.061 6.294 -9.358 1.00 93.31 103 TYR A N 1
ATOM 820 C CA . TYR A 1 103 ? 0.263 6.038 -10.568 1.00 93.31 103 TYR A CA 1
ATOM 821 C C . TYR A 1 103 ? 0.887 6.647 -11.838 1.00 93.31 103 TYR A C 1
ATOM 823 O O . TYR A 1 103 ? 1.091 5.896 -12.791 1.00 93.31 103 TYR A O 1
ATOM 831 N N . PRO A 1 104 ? 1.287 7.935 -11.861 1.00 95.25 104 PRO A N 1
ATOM 832 C CA . PRO A 1 104 ? 1.925 8.525 -13.040 1.00 95.25 104 PRO A CA 1
ATOM 833 C C . PRO A 1 104 ? 3.227 7.821 -13.443 1.00 95.25 104 PRO A C 1
ATOM 835 O O . PRO A 1 104 ? 3.479 7.589 -14.622 1.00 95.25 104 PRO A O 1
ATOM 838 N N . ARG A 1 105 ? 4.044 7.431 -12.460 1.00 94.75 105 ARG A N 1
ATOM 839 C CA . ARG A 1 105 ? 5.311 6.715 -12.683 1.00 94.75 105 ARG A CA 1
ATOM 840 C C . ARG A 1 105 ? 5.082 5.313 -13.219 1.00 94.75 105 ARG A C 1
ATOM 842 O O . ARG A 1 105 ? 5.745 4.885 -14.159 1.00 94.75 105 ARG A O 1
ATOM 849 N N . ASN A 1 106 ? 4.090 4.623 -12.668 1.00 94.25 106 ASN A N 1
ATOM 850 C CA . ASN A 1 106 ? 3.701 3.302 -13.131 1.00 94.25 106 ASN A CA 1
ATOM 851 C C . ASN A 1 106 ? 3.106 3.339 -14.540 1.00 94.25 106 ASN A C 1
ATOM 853 O O . ASN A 1 106 ? 3.257 2.367 -15.270 1.00 94.25 106 ASN A O 1
ATOM 857 N N . ASP A 1 107 ? 2.467 4.431 -14.956 1.00 94.69 107 ASP A N 1
ATOM 858 C CA . ASP A 1 107 ? 2.003 4.573 -16.338 1.00 94.69 107 ASP A CA 1
ATOM 859 C C . ASP A 1 107 ? 3.190 4.671 -17.308 1.00 94.69 107 ASP A C 1
ATOM 861 O O . ASP A 1 107 ? 3.213 3.959 -18.315 1.00 94.69 107 ASP A O 1
ATOM 865 N N . ILE A 1 108 ? 4.221 5.451 -16.961 1.00 95.69 108 ILE A N 1
ATOM 866 C CA . ILE A 1 108 ? 5.477 5.535 -17.728 1.00 95.69 108 ILE A CA 1
ATOM 867 C C . ILE A 1 108 ? 6.154 4.158 -17.800 1.00 95.69 108 ILE A C 1
ATOM 869 O O . ILE A 1 108 ? 6.451 3.666 -18.888 1.00 95.69 108 ILE A O 1
ATOM 873 N N . MET A 1 109 ? 6.351 3.506 -16.652 1.00 94.25 109 MET A N 1
ATOM 874 C CA . MET A 1 109 ? 7.097 2.249 -16.567 1.00 94.25 109 MET A CA 1
ATOM 875 C C . MET A 1 109 ? 6.314 1.039 -17.077 1.00 94.25 109 MET A C 1
ATOM 877 O O . MET A 1 109 ? 6.873 0.200 -17.773 1.00 94.25 109 MET A O 1
ATOM 881 N N . PHE A 1 110 ? 5.016 0.920 -16.808 1.00 93.94 110 PHE A N 1
ATOM 882 C CA . PHE A 1 110 ? 4.276 -0.338 -16.993 1.00 93.94 110 PHE A CA 1
ATOM 883 C C . PHE A 1 110 ? 3.132 -0.284 -18.011 1.00 93.94 110 PHE A C 1
ATOM 885 O O . PHE A 1 110 ? 2.610 -1.344 -18.353 1.00 93.94 110 PHE A O 1
ATOM 892 N N . LYS A 1 111 ? 2.752 0.893 -18.533 1.00 91.38 111 LYS A N 1
ATOM 893 C CA . LYS A 1 111 ? 1.673 1.007 -19.536 1.00 91.38 111 LYS A CA 1
ATOM 894 C C . LYS A 1 111 ? 2.115 1.595 -20.874 1.00 91.38 111 LYS A C 1
ATOM 896 O O . LYS A 1 111 ? 1.725 1.076 -21.915 1.00 91.38 111 LYS A O 1
ATOM 901 N N . ASN A 1 112 ? 2.917 2.656 -20.859 1.00 92.56 112 ASN A N 1
ATOM 902 C CA . ASN A 1 112 ? 3.291 3.404 -22.063 1.00 92.56 112 ASN A CA 1
ATOM 903 C C . ASN A 1 112 ? 4.308 2.644 -22.936 1.00 92.56 112 ASN A C 1
ATOM 905 O O . ASN A 1 112 ? 4.825 1.599 -22.536 1.00 92.56 112 ASN A O 1
ATOM 909 N N . SER A 1 113 ? 4.620 3.148 -24.135 1.00 91.50 113 SER A N 1
ATOM 910 C CA . SER A 1 113 ? 5.734 2.605 -24.924 1.00 91.50 113 SER A CA 1
ATOM 911 C C . SER A 1 113 ? 7.063 2.838 -24.203 1.00 91.50 113 SER A C 1
ATOM 913 O O . SER A 1 113 ? 7.282 3.897 -23.617 1.00 91.50 113 SER A O 1
ATOM 915 N N . LEU A 1 114 ? 7.979 1.871 -24.273 1.00 93.69 114 LEU A N 1
ATOM 916 C CA . LEU A 1 114 ? 9.283 1.953 -23.601 1.00 93.69 114 LEU A CA 1
ATOM 917 C C . LEU A 1 114 ? 10.355 2.672 -24.438 1.00 93.69 114 LEU A C 1
ATOM 919 O O . LEU A 1 114 ? 11.541 2.376 -24.354 1.00 93.69 114 LEU A O 1
ATOM 923 N N . THR A 1 115 ? 9.927 3.610 -25.279 1.00 93.38 115 THR A N 1
ATOM 924 C CA . THR A 1 115 ? 10.787 4.327 -26.230 1.00 93.38 115 THR A CA 1
ATOM 925 C C . THR A 1 115 ? 11.506 5.522 -25.604 1.00 93.38 115 THR A C 1
ATOM 927 O O . THR A 1 115 ? 12.585 5.884 -26.062 1.00 93.38 115 THR A O 1
ATOM 930 N N . ASP A 1 116 ? 10.927 6.138 -24.569 1.00 94.06 116 ASP A N 1
ATOM 931 C CA . ASP A 1 116 ? 11.524 7.273 -23.852 1.00 94.06 116 ASP A CA 1
ATOM 932 C C . ASP A 1 116 ? 12.269 6.789 -22.598 1.00 94.06 116 ASP A C 1
ATOM 934 O O . ASP A 1 116 ? 11.729 6.730 -21.490 1.00 94.06 116 ASP A O 1
ATOM 938 N N . ILE A 1 117 ? 13.530 6.405 -22.796 1.00 95.00 117 ILE A N 1
ATOM 939 C CA . ILE A 1 117 ? 14.395 5.856 -21.742 1.00 95.00 117 ILE A CA 1
ATOM 940 C C . ILE A 1 117 ? 14.663 6.873 -20.627 1.00 95.00 117 ILE A C 1
ATOM 942 O O . ILE A 1 117 ? 14.765 6.495 -19.458 1.00 95.00 117 ILE A O 1
ATOM 946 N N . ASP A 1 118 ? 14.746 8.162 -20.958 1.00 94.19 118 ASP A N 1
ATOM 947 C CA . ASP A 1 118 ? 15.015 9.206 -19.970 1.00 94.19 118 ASP A CA 1
ATOM 948 C C . ASP A 1 118 ? 13.811 9.452 -19.061 1.00 94.19 118 ASP A C 1
ATOM 950 O O . ASP A 1 118 ? 13.991 9.674 -17.860 1.00 94.19 118 ASP A O 1
ATOM 954 N N . ALA A 1 119 ? 12.589 9.376 -19.597 1.00 93.75 119 ALA A N 1
ATOM 955 C CA . ALA A 1 119 ? 11.379 9.408 -18.783 1.00 93.75 119 ALA A CA 1
ATOM 956 C C . ALA A 1 119 ? 11.300 8.198 -17.843 1.00 93.75 119 ALA A C 1
ATOM 958 O O . ALA A 1 119 ? 11.002 8.372 -16.663 1.00 93.75 119 ALA A O 1
ATOM 959 N N . ILE A 1 120 ? 11.622 6.993 -18.330 1.00 94.50 120 ILE A N 1
ATOM 960 C CA . ILE A 1 120 ? 11.606 5.766 -17.514 1.00 94.50 120 ILE A CA 1
ATOM 961 C C . ILE A 1 120 ? 12.644 5.837 -16.392 1.00 94.50 120 ILE A C 1
ATOM 963 O O . ILE A 1 120 ? 12.343 5.477 -15.262 1.00 94.50 120 ILE A O 1
ATOM 967 N N . ARG A 1 121 ? 13.850 6.350 -16.663 1.00 92.62 121 ARG A N 1
ATOM 968 C CA . ARG A 1 121 ? 14.911 6.479 -15.648 1.00 92.62 121 ARG A CA 1
ATOM 969 C C . ARG A 1 121 ? 14.570 7.488 -14.541 1.00 92.62 121 ARG A C 1
ATOM 971 O O . ARG A 1 121 ? 15.123 7.400 -13.449 1.00 92.62 121 ARG A O 1
ATOM 978 N N . LYS A 1 122 ? 13.717 8.475 -14.833 1.00 91.38 122 LYS A N 1
ATOM 979 C CA . LYS A 1 122 ? 13.280 9.515 -13.881 1.00 91.38 122 LYS A CA 1
ATOM 980 C C . LYS A 1 122 ? 11.986 9.164 -13.142 1.00 91.38 122 LYS A C 1
ATOM 982 O O . LYS A 1 122 ? 11.630 9.892 -12.210 1.00 91.38 122 LYS A O 1
ATOM 987 N N . ALA A 1 123 ? 11.268 8.139 -13.600 1.00 87.50 123 ALA A N 1
ATOM 988 C CA . ALA A 1 123 ? 10.058 7.639 -12.961 1.00 87.50 123 ALA A CA 1
ATOM 989 C C . ALA A 1 123 ? 10.422 6.932 -11.651 1.00 87.50 123 ALA A C 1
ATOM 991 O O . ALA A 1 123 ? 9.788 7.292 -10.633 1.00 87.50 123 ALA A O 1
#

Secondary structure (DSSP, 8-state):
-HHHHHHHHHHHHHHHHHHHHHIIIIIHHHHTSSTTHHHHHHHHHTTS--HHHHHHHHHHHHHHHHHHHHHHTTTS-HHHHHHHHHHHHHHHHHHHHIIIIIHHHHHHHHTS-TT-HHHHHH-